Protein AF-G0ZJ32-F1 (afdb_monomer)

Solvent-accessible surface area (backbone atoms only — not comparable to full-atom values): 3094 Å² total; per-residue (Å²): 126,31,52,71,35,62,42,59,84,66,75,51,80,38,80,12,39,46,76,73,37,63,14,22,31,76,67,30,69,56,32,52,42,11,73,69,40,35,60,54,56,54,82,81,49,28,25,32,14,36,76,52,84,86,77,132

Structure (mmCIF, N/CA/C/O backbone):
data_AF-G0ZJ32-F1
#
_entry.id   AF-G0ZJ32-F1
#
loop_
_atom_site.group_PDB
_atom_site.id
_atom_site.type_symbol
_atom_site.label_atom_id
_atom_site.label_alt_id
_atom_site.label_comp_id
_atom_site.label_asym_id
_atom_site.label_entity_id
_atom_site.label_seq_id
_atom_site.pdbx_PDB_ins_code
_atom_site.Cartn_x
_atom_site.Cartn_y
_atom_site.Cartn_z
_atom_site.occupancy
_atom_site.B_iso_or_equiv
_atom_site.auth_seq_id
_atom_site.auth_comp_id
_atom_site.auth_asym_id
_atom_site.auth_atom_id
_atom_site.pdbx_PDB_model_num
ATOM 1 N N . THR A 1 1 ? -1.810 -12.545 -3.321 1.00 66.00 1 THR A N 1
ATOM 2 C CA . THR A 1 1 ? -1.514 -11.097 -3.404 1.00 66.00 1 THR A CA 1
ATOM 3 C C . THR A 1 1 ? -2.801 -10.360 -3.727 1.00 66.00 1 THR A C 1
ATOM 5 O O . THR A 1 1 ? -3.666 -10.948 -4.364 1.00 66.00 1 THR A O 1
ATOM 8 N N . TYR A 1 2 ? -2.968 -9.107 -3.293 1.00 92.81 2 TYR A N 1
ATOM 9 C CA . TYR A 1 2 ? -4.178 -8.308 -3.563 1.00 92.81 2 TYR A CA 1
ATOM 10 C C . TYR A 1 2 ? -4.050 -7.524 -4.885 1.00 92.81 2 TYR A C 1
ATOM 12 O O . TYR A 1 2 ? -4.425 -6.360 -4.979 1.00 92.81 2 TYR A O 1
ATOM 20 N N . GLY A 1 3 ? -3.480 -8.156 -5.916 1.00 95.25 3 GLY A N 1
ATOM 21 C CA . GLY A 1 3 ? -3.125 -7.511 -7.185 1.00 95.25 3 GLY A CA 1
ATOM 22 C C . GLY A 1 3 ? -1.830 -6.690 -7.129 1.00 95.25 3 GLY A C 1
ATOM 23 O O . GLY A 1 3 ? -1.069 -6.761 -6.157 1.00 95.25 3 GLY A O 1
ATOM 24 N N . THR A 1 4 ? -1.579 -5.931 -8.196 1.00 96.62 4 THR A N 1
ATOM 25 C CA . THR A 1 4 ? -0.439 -5.018 -8.331 1.00 96.62 4 THR A CA 1
ATOM 26 C C . THR A 1 4 ? -0.880 -3.562 -8.214 1.00 96.62 4 THR A C 1
ATOM 28 O O . THR A 1 4 ? -1.984 -3.184 -8.604 1.00 96.62 4 THR A O 1
ATOM 31 N N . VAL A 1 5 ? -0.007 -2.738 -7.649 1.00 96.31 5 VAL A N 1
ATOM 32 C CA . VAL A 1 5 ? -0.168 -1.289 -7.491 1.00 96.31 5 VAL A CA 1
ATOM 33 C C . VAL A 1 5 ? 1.109 -0.610 -7.95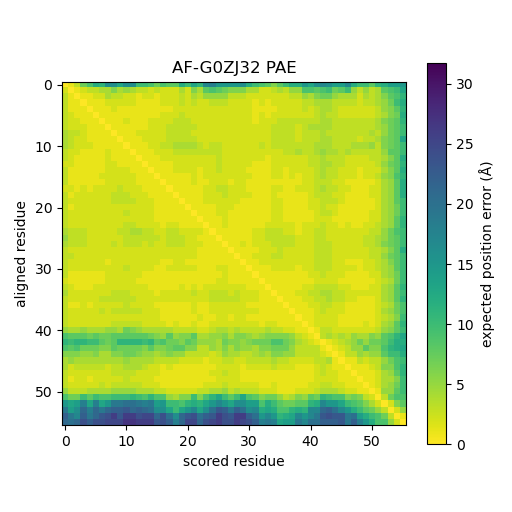8 1.00 96.31 5 VAL A C 1
ATOM 35 O O . VAL A 1 5 ? 2.164 -1.238 -7.985 1.00 96.31 5 VAL A O 1
ATOM 38 N N . LYS A 1 6 ? 1.050 0.682 -8.278 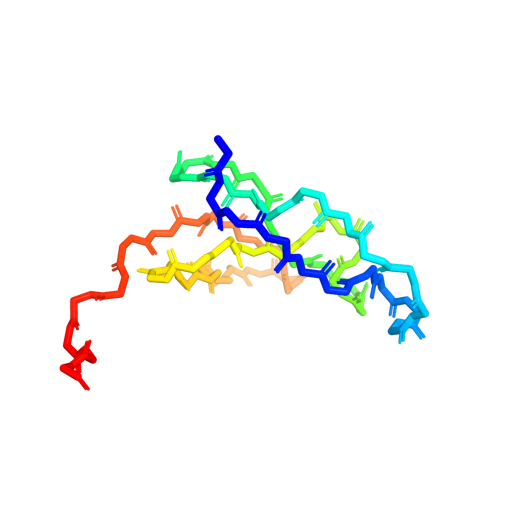1.00 97.31 6 LYS A N 1
ATOM 39 C CA . LYS A 1 6 ? 2.281 1.438 -8.507 1.00 97.31 6 LYS A CA 1
ATOM 40 C C . LYS A 1 6 ? 3.001 1.759 -7.195 1.00 97.31 6 LYS A C 1
ATOM 42 O O . LYS A 1 6 ? 2.353 1.977 -6.169 1.00 97.31 6 LYS A O 1
ATOM 47 N N . ASP A 1 7 ? 4.327 1.796 -7.246 1.00 95.06 7 ASP A N 1
ATOM 48 C CA . ASP A 1 7 ? 5.182 2.276 -6.157 1.00 95.06 7 ASP A CA 1
ATOM 49 C C . ASP A 1 7 ? 4.954 3.767 -5.839 1.00 95.06 7 ASP A C 1
ATOM 51 O O . ASP A 1 7 ? 4.217 4.464 -6.535 1.00 95.06 7 ASP A O 1
ATOM 55 N N . ALA A 1 8 ? 5.605 4.284 -4.792 1.00 96.00 8 ALA A N 1
ATOM 56 C CA . ALA A 1 8 ? 5.495 5.688 -4.380 1.00 96.00 8 ALA A CA 1
ATOM 57 C C . ALA A 1 8 ? 5.871 6.695 -5.491 1.00 96.00 8 ALA A C 1
ATOM 59 O O . ALA A 1 8 ? 5.322 7.795 -5.532 1.00 96.00 8 ALA A O 1
ATOM 60 N N . CYS A 1 9 ? 6.749 6.305 -6.421 1.00 96.25 9 CYS A N 1
ATOM 61 C CA . CYS A 1 9 ? 7.172 7.116 -7.565 1.00 96.25 9 CYS A CA 1
ATOM 62 C C . CYS A 1 9 ? 6.218 7.022 -8.768 1.00 96.25 9 CYS A C 1
ATOM 64 O O . CYS A 1 9 ? 6.409 7.725 -9.756 1.00 96.25 9 CYS A O 1
ATOM 66 N N . ASN A 1 10 ? 5.194 6.170 -8.698 1.00 94.94 10 ASN A N 1
ATOM 67 C CA . ASN A 1 10 ? 4.301 5.818 -9.800 1.00 94.94 10 ASN A CA 1
ATOM 68 C C . ASN A 1 10 ? 4.986 5.171 -11.020 1.00 94.94 10 ASN A C 1
ATOM 70 O O . ASN A 1 10 ? 4.448 5.237 -12.125 1.00 94.94 10 ASN A O 1
ATOM 74 N N . CYS A 1 11 ? 6.134 4.517 -10.833 1.00 96.94 11 CYS A N 1
ATOM 75 C CA . CYS A 1 11 ? 6.909 3.921 -11.923 1.00 96.94 11 CYS A CA 1
ATOM 76 C C . CYS A 1 11 ? 6.694 2.402 -12.004 1.00 96.94 11 CYS A C 1
ATOM 78 O O . CYS A 1 11 ? 6.117 1.886 -12.969 1.00 96.94 11 CYS A O 1
ATOM 80 N N . CYS A 1 12 ? 7.099 1.685 -10.956 1.00 97.81 12 CYS A N 1
ATOM 81 C CA . CYS A 1 12 ? 7.124 0.226 -10.946 1.00 97.81 12 CYS A CA 1
ATOM 82 C C . CYS A 1 12 ? 5.805 -0.368 -10.446 1.00 97.81 12 CYS A C 1
ATOM 84 O O . CYS A 1 12 ? 5.171 0.185 -9.545 1.00 97.81 12 CYS A O 1
ATOM 86 N N . ASP A 1 13 ? 5.416 -1.519 -10.998 1.00 97.38 13 ASP A N 1
ATOM 87 C CA . ASP A 1 13 ? 4.338 -2.342 -10.449 1.00 97.38 13 ASP A CA 1
ATOM 88 C C . ASP A 1 13 ? 4.879 -3.209 -9.307 1.00 97.38 13 ASP A C 1
ATOM 90 O O . ASP A 1 13 ? 5.836 -3.963 -9.471 1.00 97.38 13 ASP A O 1
ATOM 94 N N . VAL A 1 14 ? 4.260 -3.092 -8.136 1.00 96.31 14 VAL A N 1
ATOM 95 C CA . VAL A 1 14 ? 4.615 -3.808 -6.907 1.00 96.31 14 VAL A CA 1
ATOM 96 C C . VAL A 1 14 ? 3.387 -4.512 -6.336 1.00 96.31 14 VAL A C 1
ATOM 98 O O . VAL A 1 14 ? 2.251 -4.212 -6.709 1.00 96.31 14 VAL A O 1
ATOM 101 N N . CYS A 1 15 ? 3.587 -5.463 -5.423 1.00 97.44 15 CYS A N 1
ATOM 102 C CA . CYS A 1 15 ? 2.476 -6.129 -4.746 1.00 97.44 15 CYS A CA 1
ATOM 103 C C . CYS A 1 15 ? 1.653 -5.122 -3.932 1.00 97.44 15 CYS A C 1
ATOM 105 O O . CYS A 1 15 ? 2.192 -4.399 -3.094 1.00 97.44 15 CYS A O 1
ATOM 107 N N . GLY A 1 16 ? 0.338 -5.107 -4.156 1.00 97.06 16 GLY A N 1
ATOM 108 C CA . GLY A 1 16 ? -0.591 -4.365 -3.314 1.00 97.06 16 GLY A CA 1
ATOM 109 C C . GLY A 1 16 ? -0.720 -5.007 -1.936 1.00 97.06 16 GLY A C 1
ATOM 110 O O . GLY A 1 16 ? -0.797 -6.235 -1.821 1.00 97.06 16 GLY A O 1
ATOM 111 N N . GLN A 1 17 ? -0.781 -4.170 -0.906 1.00 97.38 17 GLN A N 1
ATOM 112 C CA . GLN A 1 17 ? -0.919 -4.621 0.471 1.00 97.38 17 GLN A CA 1
ATOM 113 C C . GLN A 1 17 ? -2.275 -5.250 0.767 1.00 97.38 17 GLN A C 1
ATOM 115 O O . GLN A 1 17 ? -3.297 -4.842 0.207 1.00 97.38 17 GLN A O 1
ATOM 120 N N . GLY A 1 18 ? -2.268 -6.226 1.669 1.00 96.88 18 GLY A N 1
ATOM 121 C CA . GLY A 1 18 ? -3.441 -6.941 2.145 1.00 96.88 18 GLY A CA 1
ATOM 122 C C . GLY A 1 18 ? -4.123 -6.326 3.370 1.00 96.88 18 GLY A C 1
ATOM 123 O O . GLY A 1 18 ? -3.598 -5.408 3.991 1.00 96.88 18 GLY A O 1
ATOM 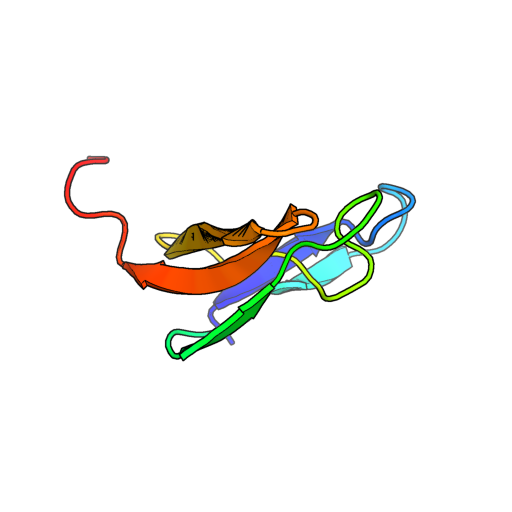124 N N . PRO A 1 19 ? -5.317 -6.820 3.742 1.00 96.62 19 PRO A N 1
ATOM 125 C CA . PRO A 1 19 ? -6.062 -6.398 4.918 1.00 96.62 19 PRO A CA 1
ATOM 126 C C . PRO A 1 19 ? -5.213 -6.488 6.184 1.00 96.62 19 PRO A C 1
ATOM 128 O O . PRO A 1 19 ? -4.595 -7.514 6.452 1.00 96.62 19 PRO A O 1
ATOM 131 N N . GLY A 1 20 ? -5.220 -5.418 6.976 1.00 95.75 20 GLY A N 1
ATOM 132 C CA . GLY A 1 20 ? -4.444 -5.315 8.212 1.00 95.75 20 GLY A CA 1
ATOM 133 C C . GLY A 1 20 ? -2.987 -4.878 8.032 1.0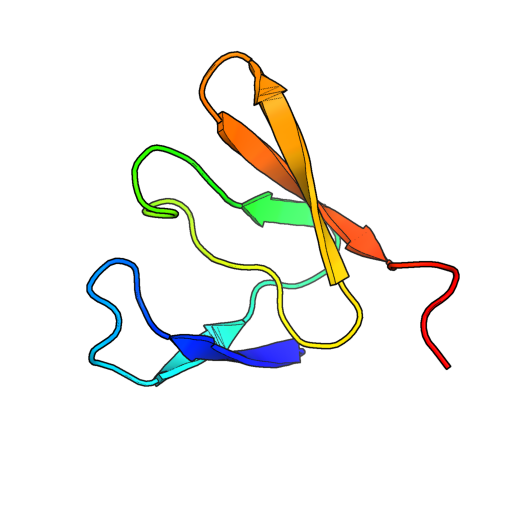0 95.75 20 GLY A C 1
ATOM 134 O O . GLY A 1 20 ? -2.365 -4.506 9.024 1.00 95.75 20 GLY A O 1
ATOM 135 N N . GLU A 1 21 ? -2.452 -4.852 6.807 1.00 97.12 21 GLU A N 1
ATOM 136 C CA . GLU A 1 21 ? -1.098 -4.351 6.541 1.00 97.12 21 GLU A CA 1
ATOM 137 C C . GLU A 1 21 ? -1.031 -2.814 6.582 1.00 97.12 21 GLU A C 1
ATOM 139 O O . GLU A 1 21 ? -2.038 -2.122 6.387 1.00 97.12 21 GLU A O 1
ATOM 144 N N . VAL A 1 22 ? 0.163 -2.287 6.888 1.00 96.44 22 VAL A N 1
ATOM 145 C CA . VAL A 1 22 ? 0.426 -0.854 7.108 1.00 96.44 22 VAL A CA 1
ATOM 146 C C . VAL A 1 22 ? 0.592 -0.107 5.793 1.00 96.44 22 VAL A C 1
ATOM 148 O O . VAL A 1 22 ? 1.591 -0.285 5.108 1.00 96.44 22 VAL A O 1
ATOM 151 N N . CYS A 1 23 ? -0.292 0.842 5.509 1.00 96.88 23 CYS A N 1
ATOM 152 C CA . CYS A 1 23 ? -0.321 1.590 4.255 1.00 96.88 23 CYS A CA 1
ATOM 153 C C . CYS A 1 23 ? -0.146 3.103 4.450 1.00 96.88 23 CYS A C 1
ATOM 155 O O . CYS A 1 23 ? -0.301 3.638 5.549 1.00 96.88 23 CYS A O 1
ATOM 157 N N . GLY A 1 24 ? 0.107 3.826 3.358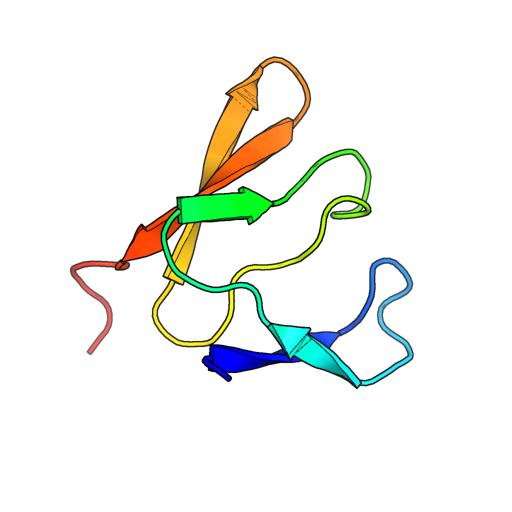 1.00 96.06 24 GLY A N 1
ATOM 158 C CA . GLY A 1 24 ? 0.159 5.287 3.346 1.00 96.06 24 GLY A CA 1
ATOM 159 C C . GLY A 1 24 ? 1.537 5.860 3.686 1.00 96.06 24 GLY A C 1
ATOM 160 O O . GLY A 1 24 ? 2.550 5.452 3.126 1.00 96.06 24 GLY A O 1
ATOM 161 N N . GLY A 1 25 ? 1.581 6.861 4.561 1.00 94.75 25 GLY A N 1
ATOM 162 C CA . GLY A 1 25 ? 2.745 7.726 4.759 1.00 94.75 25 GLY A CA 1
ATOM 163 C C . GLY A 1 25 ? 2.892 8.778 3.646 1.00 94.75 25 GLY A C 1
ATOM 164 O O . GLY A 1 25 ? 2.055 8.849 2.738 1.00 94.75 25 GLY A O 1
ATOM 165 N N . PRO A 1 26 ? 3.923 9.641 3.709 1.00 92.06 26 PRO A N 1
ATOM 166 C CA . PRO A 1 26 ? 4.210 10.600 2.644 1.00 92.06 26 PRO A CA 1
ATOM 167 C C . PRO A 1 26 ? 4.378 9.875 1.305 1.00 92.06 26 PRO A C 1
ATOM 169 O O . PRO A 1 26 ? 5.147 8.920 1.226 1.00 92.06 26 PRO A O 1
ATOM 172 N N . TRP A 1 27 ? 3.640 10.303 0.276 1.00 91.56 27 TRP A N 1
ATOM 173 C CA . TRP A 1 27 ? 3.676 9.704 -1.070 1.00 91.56 27 TRP A CA 1
ATOM 174 C C . TRP A 1 27 ? 3.366 8.195 -1.121 1.00 91.56 27 TRP A C 1
ATOM 176 O O . TRP A 1 27 ? 3.763 7.505 -2.054 1.00 91.56 27 TRP A O 1
ATOM 186 N N . ASP A 1 28 ? 2.656 7.677 -0.114 1.00 94.56 28 ASP A N 1
ATOM 187 C CA . ASP A 1 28 ? 2.379 6.249 0.068 1.00 94.56 28 ASP A CA 1
ATOM 188 C C . ASP A 1 28 ? 3.650 5.374 0.196 1.00 94.56 28 ASP A C 1
ATOM 190 O O . ASP A 1 28 ? 3.651 4.204 -0.189 1.00 94.56 28 ASP A O 1
ATOM 194 N N . ILE A 1 29 ? 4.735 5.918 0.770 1.00 94.75 29 ILE A N 1
ATOM 195 C CA . ILE A 1 29 ? 6.014 5.206 0.971 1.00 94.75 29 ILE A CA 1
ATOM 196 C C . ILE A 1 29 ? 5.901 3.952 1.850 1.00 94.75 29 ILE A C 1
ATOM 198 O O . ILE A 1 29 ? 6.717 3.041 1.736 1.00 94.75 29 ILE A O 1
ATOM 202 N N . LYS A 1 30 ? 4.894 3.880 2.728 1.00 95.25 30 LYS A N 1
ATOM 203 C CA . LYS A 1 30 ? 4.611 2.677 3.522 1.00 95.25 30 LYS A CA 1
ATOM 204 C C . LYS A 1 30 ? 3.881 1.610 2.716 1.00 95.25 30 LYS A C 1
ATOM 206 O O . LYS A 1 30 ? 3.830 0.482 3.175 1.00 95.25 30 LYS A O 1
ATOM 211 N N . GLY A 1 31 ? 3.370 1.946 1.532 1.00 95.44 31 GLY A N 1
ATOM 212 C CA . GLY A 1 31 ? 2.711 1.043 0.598 1.00 95.44 31 GLY A CA 1
ATOM 213 C C . GLY A 1 31 ? 1.265 1.432 0.304 1.00 95.44 31 GLY A C 1
ATOM 214 O O . GLY A 1 31 ? 0.639 2.235 1.006 1.00 95.44 31 GLY A O 1
ATOM 215 N N . ARG A 1 32 ? 0.719 0.837 -0.760 1.00 96.88 32 ARG A N 1
ATOM 216 C CA . ARG A 1 32 ? -0.671 1.023 -1.191 1.00 96.88 32 ARG A CA 1
ATOM 217 C C . ARG A 1 32 ? -1.446 -0.270 -1.024 1.00 96.88 32 ARG A C 1
ATOM 219 O O . ARG A 1 32 ? -0.936 -1.347 -1.325 1.00 96.88 32 ARG A O 1
ATOM 226 N N . CYS A 1 33 ? -2.690 -0.145 -0.582 1.00 97.50 33 CYS A N 1
ATOM 227 C CA . CYS A 1 33 ? -3.593 -1.282 -0.499 1.00 97.50 33 CYS A CA 1
ATOM 228 C C . CYS A 1 33 ? -3.926 -1.807 -1.893 1.00 97.50 33 CYS A C 1
ATOM 230 O O . CYS A 1 33 ? -4.097 -1.026 -2.829 1.00 97.50 33 CYS A O 1
ATOM 232 N N . GLY A 1 34 ? -4.021 -3.126 -2.005 1.00 96.31 34 GLY A N 1
ATOM 233 C CA . GLY A 1 34 ? -4.404 -3.791 -3.238 1.00 96.31 34 GLY A CA 1
ATOM 234 C C . GLY A 1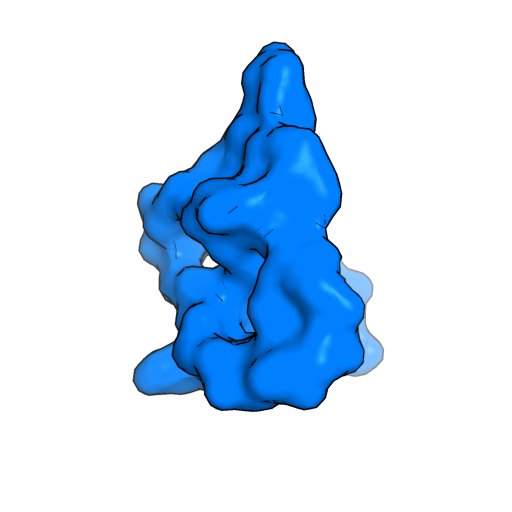 34 ? -5.880 -3.610 -3.612 1.00 96.31 34 GLY A C 1
ATOM 235 O O . GLY A 1 34 ? -6.635 -2.857 -2.991 1.00 96.31 34 GLY A O 1
ATOM 236 N N . ALA A 1 35 ? -6.296 -4.322 -4.655 1.00 94.94 35 ALA A N 1
ATOM 237 C CA . ALA A 1 35 ? -7.639 -4.267 -5.213 1.00 94.94 35 ALA A CA 1
ATOM 238 C C . ALA A 1 35 ? -8.722 -4.547 -4.155 1.00 94.94 35 ALA A C 1
ATOM 240 O O . ALA A 1 35 ? -8.608 -5.468 -3.347 1.00 94.94 35 ALA A O 1
ATOM 241 N N . GLY A 1 36 ? -9.787 -3.739 -4.167 1.00 93.25 36 GLY A N 1
ATOM 242 C CA . GLY A 1 36 ? -10.914 -3.866 -3.235 1.00 93.25 36 GLY A CA 1
ATOM 243 C C . GLY A 1 36 ? -10.640 -3.371 -1.808 1.00 93.25 36 GLY A C 1
ATOM 244 O O . GLY A 1 36 ? -11.499 -3.516 -0.936 1.00 93.25 36 GLY A O 1
ATOM 245 N N . LEU A 1 37 ? -9.476 -2.769 -1.545 1.00 95.94 37 LEU A N 1
ATOM 246 C CA . LEU A 1 37 ? -9.085 -2.277 -0.224 1.00 95.94 37 LEU A CA 1
ATOM 247 C C . LEU A 1 37 ? -8.910 -0.747 -0.206 1.00 95.94 37 LEU A C 1
ATOM 249 O O . LEU A 1 37 ? -8.680 -0.099 -1.226 1.00 95.94 37 LEU A O 1
ATOM 253 N N . LYS A 1 38 ? -9.025 -0.133 0.976 1.00 95.19 38 LYS A N 1
ATOM 254 C CA . LYS A 1 38 ? -8.711 1.283 1.236 1.00 95.19 38 LYS A CA 1
ATOM 255 C C . LYS A 1 38 ? -7.667 1.376 2.320 1.00 95.19 38 LYS A C 1
ATOM 257 O O . LYS A 1 38 ? -7.766 0.672 3.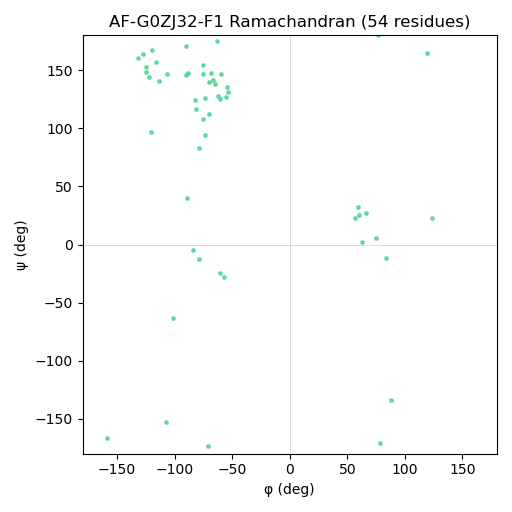320 1.00 95.19 38 LYS A O 1
ATOM 262 N N . CYS A 1 39 ? -6.773 2.346 2.188 1.00 96.50 39 CYS A N 1
ATOM 263 C CA . CYS A 1 39 ? -5.942 2.747 3.306 1.00 96.50 39 CYS A CA 1
ATOM 264 C C . CYS A 1 39 ? -6.759 3.588 4.297 1.00 96.50 39 CYS A C 1
ATOM 266 O O . CYS A 1 39 ? -7.118 4.733 4.004 1.00 96.50 39 CYS A O 1
ATOM 268 N N . GLN A 1 40 ? -7.076 3.025 5.465 1.00 96.25 40 GLN A N 1
ATOM 269 C CA . GLN A 1 40 ? -7.692 3.756 6.569 1.00 96.25 40 GLN A CA 1
ATOM 270 C C . GLN A 1 40 ? -6.612 4.562 7.296 1.00 96.25 40 GLN A C 1
ATOM 272 O O . GLN A 1 40 ? -6.042 4.114 8.292 1.00 96.25 40 GLN A O 1
ATOM 277 N N . LYS A 1 41 ? -6.301 5.743 6.749 1.00 93.69 41 LYS A N 1
ATOM 278 C CA . LYS A 1 41 ? -5.289 6.659 7.288 1.00 93.69 41 LYS A CA 1
ATOM 279 C C . LYS A 1 41 ? -5.702 7.186 8.672 1.00 93.69 41 LYS A C 1
ATOM 281 O O . LYS A 1 41 ? -6.862 7.529 8.898 1.00 93.69 41 LYS A O 1
ATOM 286 N N . LYS A 1 42 ? -4.733 7.250 9.583 1.00 86.69 42 LYS A N 1
ATOM 287 C CA . LYS A 1 42 ? -4.776 7.904 10.898 1.00 86.69 42 LYS A CA 1
ATOM 288 C C . LYS A 1 42 ? -3.920 9.184 10.832 1.00 86.69 42 LYS A C 1
ATOM 290 O O . LYS A 1 42 ? -3.771 9.786 9.768 1.00 86.69 42 LYS A O 1
ATOM 295 N N . LYS A 1 43 ? -3.361 9.633 11.964 1.00 84.88 43 LYS A N 1
ATOM 296 C CA . LYS A 1 43 ? -2.415 10.764 11.999 1.00 84.88 43 LYS A CA 1
ATOM 297 C C . LYS A 1 43 ? -1.174 10.454 11.142 1.00 84.88 43 LYS A C 1
ATOM 299 O O . LYS A 1 43 ? -0.747 9.307 11.072 1.00 84.88 43 LYS A O 1
ATOM 304 N N . ASN A 1 44 ? -0.593 11.482 10.518 1.00 84.25 44 ASN A N 1
ATOM 305 C CA . ASN A 1 44 ? 0.619 11.407 9.680 1.00 84.25 44 ASN A CA 1
ATOM 306 C C . ASN A 1 44 ? 0.486 10.609 8.367 1.00 84.25 44 ASN A C 1
ATOM 308 O O . ASN A 1 44 ? 1.477 10.098 7.853 1.00 84.25 44 ASN A O 1
ATOM 312 N N . ASN A 1 45 ? -0.720 10.522 7.796 1.00 88.75 45 ASN A N 1
ATOM 313 C CA . ASN A 1 45 ? -1.008 9.837 6.526 1.00 88.75 45 ASN A CA 1
ATOM 314 C C . ASN A 1 45 ? -0.749 8.319 6.506 1.00 88.75 45 ASN A C 1
ATOM 316 O O . ASN A 1 45 ? -0.953 7.702 5.461 1.00 88.75 45 ASN A O 1
ATOM 320 N N . GLU A 1 46 ? -0.336 7.709 7.616 1.00 95.06 46 GLU A N 1
ATOM 321 C CA . GLU A 1 46 ? -0.168 6.260 7.773 1.00 95.06 46 GLU A CA 1
ATOM 322 C C . GLU A 1 46 ? -1.475 5.614 8.247 1.00 95.06 46 GLU A C 1
ATOM 324 O O . GLU A 1 46 ? -2.258 6.232 8.971 1.00 95.06 46 GLU A O 1
ATOM 329 N N . GLY A 1 47 ? -1.744 4.381 7.832 1.00 96.19 47 GLY A N 1
ATOM 330 C CA . GLY A 1 47 ? -2.973 3.666 8.139 1.00 96.19 47 GLY A CA 1
ATOM 331 C C . GLY A 1 47 ? -2.838 2.158 8.006 1.00 96.19 47 GLY A C 1
ATOM 332 O O . GLY A 1 47 ? -1.740 1.626 7.887 1.00 96.19 47 GLY A O 1
ATOM 333 N N . ILE A 1 48 ? -3.985 1.482 8.002 1.00 97.19 48 ILE A N 1
ATOM 334 C CA . ILE A 1 48 ? -4.080 0.047 7.713 1.00 97.19 48 ILE A CA 1
ATOM 335 C C . ILE A 1 48 ? -5.053 -0.211 6.567 1.00 97.19 48 ILE A C 1
ATOM 337 O O . ILE A 1 48 ? -6.032 0.523 6.392 1.00 97.19 48 ILE A O 1
ATOM 341 N N . CYS A 1 49 ? -4.795 -1.252 5.785 1.00 97.25 49 CYS A N 1
ATOM 342 C CA . CYS A 1 49 ? -5.684 -1.643 4.702 1.00 97.25 49 CYS A CA 1
ATOM 343 C C . CYS A 1 49 ? -6.954 -2.312 5.234 1.00 97.25 49 CYS A C 1
ATOM 345 O O . CYS A 1 49 ? -6.901 -3.296 5.970 1.00 97.25 49 CYS A O 1
ATOM 347 N N . ILE A 1 50 ? -8.108 -1.790 4.822 1.00 96.50 50 ILE A N 1
ATOM 348 C CA . ILE A 1 50 ? -9.432 -2.328 5.151 1.00 96.50 50 ILE A CA 1
ATOM 349 C C . ILE A 1 50 ? -10.226 -2.596 3.876 1.00 96.50 50 ILE A C 1
ATOM 351 O O . ILE A 1 50 ? -10.026 -1.929 2.862 1.00 96.50 50 ILE A O 1
ATOM 355 N N . VAL A 1 51 ? -11.159 -3.543 3.927 1.00 94.25 51 VAL A N 1
ATOM 356 C CA . VAL A 1 51 ? -12.062 -3.829 2.803 1.00 94.25 51 VAL A CA 1
ATOM 357 C C . VAL A 1 51 ? -12.901 -2.592 2.477 1.00 94.25 51 VAL A C 1
ATOM 359 O O . VAL A 1 51 ? -13.590 -2.058 3.350 1.00 94.25 51 VAL A O 1
ATOM 362 N N . GLN A 1 52 ? -12.874 -2.141 1.218 1.00 86.69 52 GLN A 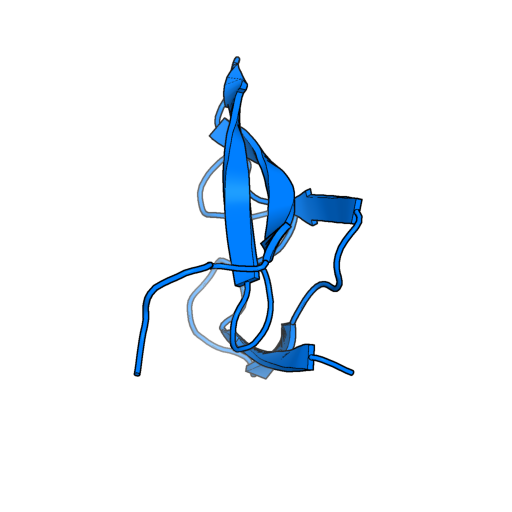N 1
ATOM 363 C CA . GLN A 1 52 ? -13.835 -1.149 0.734 1.00 86.69 52 GLN A CA 1
ATOM 364 C C . GLN A 1 52 ? -15.189 -1.822 0.550 1.00 86.69 52 GLN A C 1
ATOM 366 O O . GLN A 1 52 ? -15.487 -2.383 -0.499 1.00 86.69 52 GLN A O 1
ATOM 371 N N . ARG A 1 53 ? -16.042 -1.750 1.573 1.00 66.44 53 ARG A N 1
ATOM 372 C CA . ARG A 1 53 ? -17.466 -2.039 1.399 1.00 66.44 53 ARG A CA 1
ATOM 373 C C . ARG A 1 53 ? -18.090 -0.906 0.580 1.00 66.44 53 ARG A C 1
ATOM 375 O O . ARG A 1 53 ? -18.169 0.214 1.075 1.00 66.44 53 ARG A O 1
ATOM 382 N N . GLY A 1 54 ? -18.514 -1.198 -0.653 1.00 63.16 54 GLY A N 1
ATOM 383 C CA . GLY A 1 54 ? -19.361 -0.288 -1.438 1.00 63.16 54 GLY A CA 1
ATOM 384 C C . GLY A 1 54 ? -18.857 0.147 -2.816 1.00 63.16 54 GLY A C 1
ATOM 385 O O . GLY A 1 54 ? -19.307 1.183 -3.293 1.00 63.16 54 GLY A O 1
ATOM 386 N N . LYS A 1 55 ? -17.967 -0.599 -3.479 1.00 55.09 55 LYS A N 1
ATOM 387 C CA . LYS A 1 55 ? -17.673 -0.368 -4.902 1.00 55.09 55 LYS A CA 1
ATOM 388 C C . LYS A 1 55 ? -17.990 -1.636 -5.698 1.00 55.09 55 LYS A C 1
ATOM 390 O O . LYS A 1 55 ? -17.217 -2.589 -5.651 1.00 55.09 55 LYS A O 1
ATOM 395 N N . ILE A 1 56 ? -19.193 -1.641 -6.283 1.00 51.06 56 ILE A N 1
ATOM 396 C CA . ILE A 1 56 ? -19.617 -2.536 -7.373 1.00 51.06 56 ILE A CA 1
ATOM 397 C C . ILE A 1 56 ? -18.830 -2.147 -8.623 1.00 51.06 56 ILE A C 1
ATOM 399 O O . ILE A 1 56 ? -18.639 -0.922 -8.814 1.00 51.06 56 ILE A O 1
#

Nearest PDB structures (foldseek):
  3zxc-assembly1_A  TM=8.710E-01  e=2.688E-05  Cupiennius salei
  3zxc-assembly1_B  TM=8.342E-01  e=2.879E-05  Cupiennius salei
  3zxb-assembly1_B  TM=8.644E-01  e=1.105E-03  Cupiennius salei
  3zxb-assembly1_A  TM=8.486E-01  e=7.832E-04  Cupiennius salei
  3zxb-assembly2_C  TM=8.450E-01  e=2.355E-03  Cupiennius salei

Sequence (56 aa):
TYGTVKDACNCCDVCGQGPGEVCGGPWDIKGRCGAGLKCQKKKNNEGICIVQRGKI

pLDDT: mean 91.8, std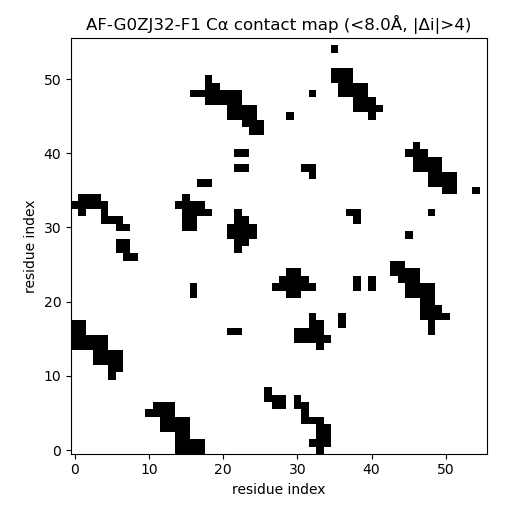 10.47, range [51.06, 97.81]

Radius of gyration: 10.52 Å; Cα contacts (8 Å, |Δi|>4): 137; chains: 1; bounding box: 27×22×24 Å

InterPro domains:
  IPR000867 Insulin-like growth factor-binding protein, IGFBP [PF00219] (4-39)
  IPR000867 Insulin-like growth factor-binding protein, IGFBP [PS51323] (1-52)
  IPR009030 Growth factor receptor cysteine-rich domain superfamily [SSF57184] (2-49)

Mean predicted aligned error: 3.93 Å

Foldseek 3Di:
DLAWDAALVSPDTDDADDFFQKFFAVSGNSGHHHPQWHFPADPRGIGGIDGPDDDD

Organism: Cherax quadricarinatus (NCBI:txid27406)

Secondary structure (DSSP, 8-state):
---EEE-TTS-SEEEPBPTT-EEESGGGTTB-B-TTEEEEE-GGGEEEEEE-TT--